Protein AF-A0A968IW19-F1 (afdb_monomer)

Mean predicted aligned error: 10.84 Å

Radius of gyration: 19.46 Å; Cα contacts (8 Å, |Δi|>4): 140; chains: 1; bounding box: 35×53×57 Å

Solvent-accessible surface area (backbone atoms only — not com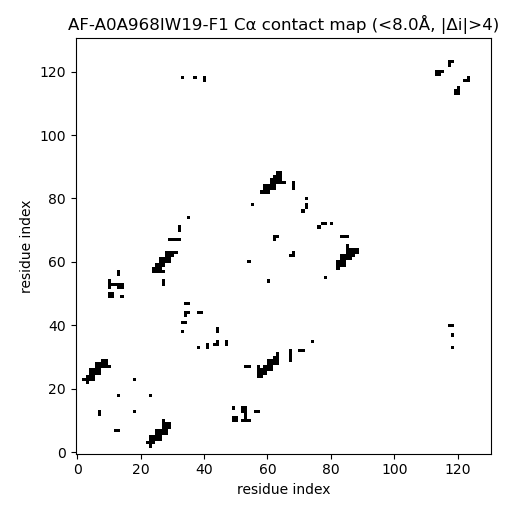parable to full-atom values): 8409 Å² total; per-residue (Å²): 136,86,65,68,70,44,79,33,78,47,40,74,64,63,63,50,80,83,46,89,84,42,99,39,49,34,35,33,45,41,80,67,54,60,45,80,74,41,43,91,81,37,95,59,36,84,45,50,66,41,40,50,50,21,64,75,66,34,68,31,36,37,16,42,34,70,68,34,43,54,47,47,44,68,78,39,69,86,58,62,66,90,40,53,47,73,53,68,71,81,77,88,71,77,81,79,79,72,87,68,92,69,86,73,75,97,57,95,78,86,86,85,89,72,59,84,48,75,93,56,33,69,71,68,73,65,60,78,75,87,126

Structure (mmCIF, N/CA/C/O backbone):
data_AF-A0A968IW19-F1
#
_entry.id   AF-A0A968IW19-F1
#
loop_
_atom_site.group_PDB
_atom_site.id
_atom_site.type_symbol
_atom_site.label_atom_id
_atom_site.label_alt_id
_atom_site.label_comp_id
_atom_site.label_asym_id
_atom_site.label_entity_id
_atom_site.label_seq_id
_atom_site.pdbx_PDB_ins_code
_atom_site.Cartn_x
_atom_site.Cartn_y
_atom_site.Cartn_z
_atom_site.occupancy
_atom_site.B_iso_or_equiv
_atom_site.auth_seq_id
_atom_site.auth_comp_id
_atom_site.auth_asym_id
_atom_site.auth_atom_id
_atom_site.pdbx_PDB_model_num
ATOM 1 N N . MET A 1 1 ? -3.409 -26.419 -19.277 1.00 47.38 1 MET A N 1
ATOM 2 C CA . MET A 1 1 ? -4.220 -25.395 -18.587 1.00 47.38 1 MET A CA 1
ATOM 3 C C . MET A 1 1 ? -3.718 -24.028 -19.024 1.00 47.38 1 MET A C 1
ATOM 5 O O . MET A 1 1 ? -2.572 -23.688 -18.737 1.00 47.38 1 MET A O 1
ATOM 9 N N . THR A 1 2 ? -4.514 -23.317 -19.818 1.00 53.62 2 THR A N 1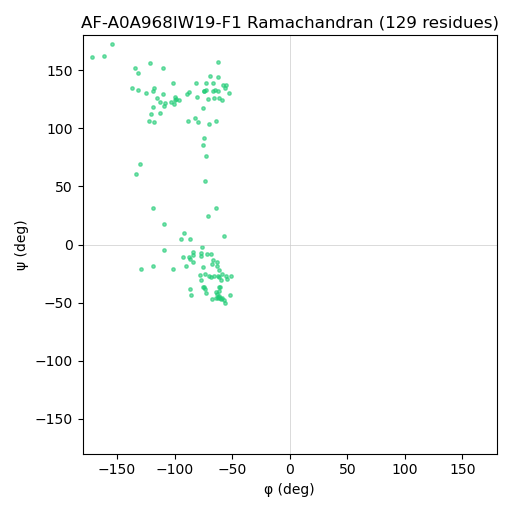
ATOM 10 C CA . THR A 1 2 ? -4.326 -21.891 -20.119 1.00 53.62 2 THR A CA 1
ATOM 11 C C . THR A 1 2 ? -4.900 -21.089 -18.952 1.00 53.62 2 THR A C 1
ATOM 13 O O . THR A 1 2 ? -5.899 -21.492 -18.368 1.00 53.62 2 THR A O 1
ATOM 16 N N . THR A 1 3 ? -4.218 -20.022 -18.548 1.00 63.19 3 THR A N 1
ATOM 17 C CA . THR A 1 3 ? -4.691 -19.108 -17.502 1.00 63.19 3 THR A CA 1
ATOM 18 C C . THR A 1 3 ? -5.199 -17.862 -18.205 1.00 63.19 3 THR A C 1
ATOM 20 O O . THR A 1 3 ? -4.433 -17.257 -18.949 1.00 63.19 3 THR A O 1
ATOM 23 N N . ASP A 1 4 ? -6.454 -17.485 -17.994 1.00 68.19 4 ASP A N 1
ATOM 24 C CA . ASP A 1 4 ? -7.035 -16.312 -18.661 1.00 68.19 4 ASP A CA 1
ATOM 25 C C . ASP A 1 4 ? -6.748 -15.019 -17.883 1.00 68.19 4 ASP A C 1
ATOM 27 O O . ASP A 1 4 ? -6.403 -13.995 -18.470 1.00 68.19 4 ASP A O 1
ATOM 31 N N . VAL A 1 5 ? -6.796 -15.091 -16.547 1.00 74.31 5 VAL A N 1
ATOM 32 C CA . VAL A 1 5 ? -6.513 -13.968 -15.643 1.00 74.31 5 VAL A CA 1
ATOM 33 C C . VAL A 1 5 ? -5.548 -14.402 -14.547 1.00 74.31 5 VAL A C 1
ATOM 35 O O . VAL A 1 5 ? -5.731 -15.444 -13.914 1.00 74.31 5 VAL A O 1
ATOM 38 N N . PHE A 1 6 ? -4.529 -13.585 -14.302 1.00 77.31 6 PHE A N 1
ATOM 39 C CA . PHE A 1 6 ? -3.600 -13.745 -13.192 1.00 77.31 6 PHE A CA 1
ATOM 40 C C . PHE A 1 6 ? -3.775 -12.604 -12.193 1.00 77.31 6 PHE A C 1
ATOM 42 O O . PHE A 1 6 ? -3.618 -11.438 -12.544 1.00 77.31 6 PHE A O 1
ATOM 49 N N . HIS A 1 7 ? -4.063 -12.942 -10.937 1.00 80.31 7 HIS A N 1
ATOM 50 C CA . HIS A 1 7 ? -4.271 -11.963 -9.874 1.00 80.31 7 HIS A CA 1
ATOM 51 C C . HIS A 1 7 ? -3.156 -12.049 -8.830 1.00 80.31 7 HIS A C 1
ATOM 53 O O . HIS A 1 7 ? -3.021 -13.045 -8.119 1.00 80.31 7 HIS A O 1
ATOM 59 N N . ALA A 1 8 ? -2.344 -10.998 -8.739 1.00 74.25 8 ALA A N 1
ATOM 60 C CA . ALA A 1 8 ? -1.275 -10.877 -7.761 1.00 74.25 8 ALA A CA 1
ATOM 61 C C . ALA A 1 8 ? -1.715 -10.025 -6.567 1.00 74.25 8 ALA A C 1
ATOM 63 O O . ALA A 1 8 ? -2.086 -8.863 -6.713 1.00 74.25 8 ALA A O 1
ATOM 64 N N . VAL A 1 9 ? -1.587 -10.590 -5.368 1.00 68.38 9 VAL A N 1
ATOM 65 C CA . VAL A 1 9 ? -1.815 -9.882 -4.091 1.00 68.38 9 VAL A CA 1
ATOM 66 C C . VAL A 1 9 ? -0.505 -9.293 -3.538 1.00 68.38 9 VAL A C 1
ATOM 68 O O . VAL A 1 9 ? -0.498 -8.483 -2.617 1.00 68.38 9 VAL A O 1
ATOM 71 N N . TYR A 1 10 ? 0.635 -9.679 -4.122 1.00 64.75 10 TYR A N 1
ATOM 72 C CA . TYR A 1 10 ? 1.950 -9.174 -3.748 1.00 64.75 10 TYR A CA 1
ATOM 73 C C . TYR A 1 10 ? 2.786 -8.867 -4.985 1.00 64.75 10 TYR A C 1
ATOM 75 O O . TYR A 1 10 ? 2.878 -9.670 -5.915 1.00 64.75 10 TYR A O 1
ATOM 83 N N . HIS A 1 11 ? 3.444 -7.713 -4.976 1.00 67.50 11 HIS A N 1
ATOM 84 C CA . HIS A 1 11 ? 4.129 -7.176 -6.147 1.00 67.50 11 HIS A CA 1
ATOM 85 C C . HIS A 1 11 ? 5.278 -8.063 -6.663 1.00 67.50 11 HIS A C 1
ATOM 87 O O . HIS A 1 11 ? 5.550 -8.099 -7.858 1.00 67.50 11 HIS A O 1
ATOM 93 N N . ARG A 1 12 ? 5.905 -8.858 -5.789 1.00 61.06 12 ARG A N 1
ATOM 94 C CA . ARG A 1 12 ? 6.985 -9.795 -6.147 1.00 61.06 12 ARG A CA 1
ATOM 95 C C . ARG A 1 12 ? 6.549 -10.911 -7.111 1.00 61.06 12 ARG A C 1
ATOM 97 O O . ARG A 1 12 ? 7.396 -11.544 -7.739 1.00 61.06 12 ARG A O 1
ATOM 104 N N . LEU A 1 13 ? 5.243 -11.169 -7.224 1.00 62.50 13 LEU A N 1
ATOM 105 C CA . LEU A 1 13 ? 4.695 -12.193 -8.118 1.00 62.50 13 LEU A CA 1
ATOM 106 C C . LEU A 1 13 ? 4.667 -11.741 -9.583 1.00 62.50 13 LEU A C 1
ATOM 108 O O . LEU A 1 13 ? 4.847 -12.575 -10.464 1.00 62.50 13 LEU A O 1
ATOM 112 N N . LEU A 1 14 ? 4.510 -10.437 -9.838 1.00 61.09 14 LEU A N 1
ATOM 113 C CA . LEU A 1 14 ? 4.490 -9.875 -11.196 1.00 61.09 14 LEU A CA 1
ATOM 114 C C . LEU A 1 14 ? 5.891 -9.591 -11.751 1.00 61.09 14 LEU A C 1
ATOM 116 O O . LEU A 1 14 ? 6.052 -9.417 -12.952 1.00 61.09 14 LEU A O 1
ATOM 120 N N . THR A 1 15 ? 6.920 -9.572 -10.901 1.00 61.31 15 THR A N 1
ATOM 121 C CA . THR A 1 15 ? 8.305 -9.316 -11.327 1.00 61.31 15 THR A CA 1
ATOM 122 C C . THR A 1 15 ? 9.066 -10.567 -11.762 1.00 61.31 15 THR A C 1
ATOM 124 O O . THR A 1 15 ? 10.170 -10.443 -12.284 1.00 61.31 15 THR A O 1
ATOM 127 N N . ARG A 1 16 ? 8.537 -11.777 -11.528 1.00 58.28 16 ARG A N 1
ATOM 128 C CA . ARG A 1 16 ? 9.113 -13.002 -12.105 1.00 58.28 16 ARG A CA 1
ATOM 129 C C . ARG A 1 16 ? 8.625 -13.137 -13.547 1.00 58.28 16 ARG A C 1
ATOM 131 O O . ARG A 1 16 ? 7.423 -13.135 -13.781 1.00 58.28 16 ARG A O 1
ATOM 138 N N . GLU A 1 17 ? 9.562 -13.305 -14.481 1.00 54.09 17 GLU A N 1
ATOM 139 C CA . GLU A 1 17 ? 9.385 -13.385 -15.949 1.00 54.09 17 GLU A CA 1
ATOM 140 C C . GLU A 1 17 ? 8.427 -14.484 -16.461 1.00 54.09 17 GLU A C 1
ATOM 142 O O . GLU A 1 17 ? 8.289 -14.695 -17.662 1.00 54.09 17 GLU A O 1
ATOM 147 N N . SER A 1 18 ? 7.718 -15.189 -15.587 1.00 52.69 18 SER A N 1
ATOM 148 C CA . SER A 1 18 ? 6.922 -16.360 -15.942 1.00 52.69 18 SER A CA 1
ATOM 149 C C . SER A 1 18 ? 5.642 -16.052 -16.735 1.00 52.69 18 SER A C 1
ATOM 151 O O . SER A 1 18 ? 4.986 -16.995 -17.179 1.00 52.69 18 SER A O 1
ATOM 153 N N . PHE A 1 19 ? 5.252 -14.779 -16.897 1.00 55.62 19 PHE A N 1
ATOM 154 C CA . PHE A 1 19 ? 3.891 -14.433 -17.340 1.00 55.62 19 PHE A CA 1
ATOM 155 C C . PHE A 1 19 ? 3.807 -13.464 -18.519 1.00 55.62 19 PHE A C 1
ATOM 157 O O . PHE A 1 19 ? 2.828 -13.535 -19.245 1.00 55.62 19 PHE A O 1
ATOM 164 N N . ALA A 1 20 ? 4.850 -12.674 -18.808 1.00 50.03 20 ALA A N 1
ATOM 165 C CA . ALA A 1 20 ? 4.914 -11.892 -20.053 1.00 50.03 20 ALA A CA 1
ATOM 166 C C . ALA A 1 20 ? 4.902 -12.790 -21.312 1.00 50.03 20 ALA A C 1
ATOM 168 O O . ALA A 1 20 ? 4.532 -12.350 -22.394 1.00 50.03 20 ALA A O 1
ATOM 169 N N . ALA A 1 21 ? 5.280 -14.067 -21.159 1.00 52.31 21 ALA A N 1
ATOM 170 C CA . ALA A 1 21 ? 5.269 -15.074 -22.219 1.00 52.31 21 ALA A CA 1
ATOM 171 C C . ALA A 1 21 ? 3.900 -15.759 -22.435 1.00 52.31 21 ALA A C 1
ATOM 173 O O . ALA A 1 21 ? 3.759 -16.545 -23.372 1.00 52.31 21 ALA A O 1
ATOM 174 N N . LYS A 1 22 ? 2.892 -15.508 -21.587 1.00 56.16 22 LYS A N 1
ATOM 175 C CA . LYS A 1 22 ? 1.523 -16.026 -21.751 1.00 56.16 22 LYS A CA 1
ATOM 176 C C . LYS A 1 22 ? 0.564 -14.848 -21.917 1.00 56.16 22 LYS A C 1
ATOM 178 O O . LYS A 1 22 ? 0.642 -13.896 -21.160 1.00 56.16 22 LYS A O 1
ATOM 183 N N . HIS A 1 23 ? -0.356 -14.931 -22.879 1.00 63.69 23 HIS A N 1
ATOM 184 C CA . HIS A 1 23 ? -1.394 -13.928 -23.190 1.00 63.69 23 HIS A CA 1
ATOM 185 C C . HIS A 1 23 ? -2.441 -13.700 -22.065 1.00 63.69 23 HIS A C 1
ATOM 187 O O . HIS A 1 23 ? -3.607 -13.443 -22.347 1.00 63.69 23 HIS A O 1
ATOM 193 N N . SER A 1 24 ? -2.071 -13.843 -20.794 1.00 72.75 24 SER A N 1
ATOM 194 C CA . SER A 1 24 ? -2.970 -13.730 -19.646 1.00 72.75 24 SER A CA 1
ATOM 195 C C . SER A 1 24 ? -3.064 -12.280 -19.182 1.00 72.75 24 SER A C 1
ATOM 197 O O . SER A 1 24 ? -2.033 -11.652 -18.944 1.00 72.75 24 SER A O 1
ATOM 199 N N . SER A 1 25 ? -4.280 -11.768 -18.981 1.00 81.62 25 SER A N 1
ATOM 200 C CA . SER A 1 25 ? -4.462 -10.453 -18.359 1.00 81.62 25 SER A CA 1
ATOM 201 C C . SER A 1 25 ? -4.009 -10.481 -16.899 1.00 81.62 25 SER A C 1
ATOM 203 O O . SER A 1 25 ? -4.273 -11.437 -16.165 1.00 81.62 25 SER A O 1
ATOM 205 N N . THR A 1 26 ? -3.335 -9.425 -16.464 1.00 86.88 26 THR A N 1
ATOM 206 C CA . THR A 1 26 ? -2.742 -9.305 -15.131 1.00 86.88 26 THR A CA 1
ATOM 207 C C . THR A 1 26 ? -3.472 -8.277 -14.272 1.00 86.88 26 THR A C 1
ATOM 209 O O . THR A 1 26 ? -3.688 -7.134 -14.666 1.00 86.88 26 THR A O 1
ATOM 212 N N . VAL A 1 27 ? -3.838 -8.680 -13.058 1.00 90.00 27 VAL A N 1
ATOM 213 C CA . VAL A 1 27 ? -4.485 -7.829 -12.056 1.00 90.00 27 VAL A CA 1
ATOM 214 C C . VAL A 1 27 ? -3.585 -7.749 -10.828 1.00 90.00 27 VAL A C 1
ATOM 216 O O . VAL A 1 27 ? -3.124 -8.778 -10.330 1.00 90.00 27 VAL A O 1
ATOM 219 N N . LEU A 1 28 ? -3.341 -6.547 -10.310 1.00 92.31 28 LEU A N 1
ATOM 220 C CA . LEU A 1 28 ? -2.565 -6.315 -9.089 1.00 92.31 28 LEU A CA 1
ATOM 221 C C . LEU A 1 28 ? -3.441 -5.703 -8.000 1.00 92.31 28 LEU A C 1
ATOM 223 O O . LEU A 1 28 ? -3.999 -4.631 -8.203 1.00 92.31 28 LEU A O 1
ATOM 227 N N . THR A 1 29 ? -3.490 -6.302 -6.811 1.00 93.81 29 THR A N 1
ATOM 228 C CA . THR A 1 29 ? -4.037 -5.616 -5.632 1.00 93.81 29 THR A CA 1
ATOM 229 C C . THR A 1 29 ? -2.944 -4.846 -4.897 1.00 93.81 29 THR A C 1
ATOM 231 O O . THR A 1 29 ? -1.898 -5.397 -4.553 1.00 93.81 29 THR A O 1
ATOM 234 N N . VAL A 1 30 ? -3.198 -3.568 -4.618 1.00 93.38 30 VAL A N 1
ATOM 235 C CA . VAL A 1 30 ? -2.341 -2.692 -3.816 1.00 93.38 30 VAL A CA 1
ATOM 236 C C . VAL A 1 30 ? -3.022 -2.427 -2.478 1.00 93.38 30 VAL A C 1
ATOM 238 O O . VAL A 1 30 ? -4.120 -1.870 -2.417 1.00 93.38 30 VAL A O 1
ATOM 241 N N . HIS A 1 31 ? -2.350 -2.823 -1.398 1.00 91.56 31 HIS A N 1
ATOM 242 C CA . HIS A 1 31 ? -2.853 -2.662 -0.034 1.00 91.56 31 HIS A CA 1
ATOM 243 C C . HIS A 1 31 ? -2.519 -1.290 0.561 1.00 91.56 31 HIS A C 1
ATOM 245 O O . HIS A 1 31 ? -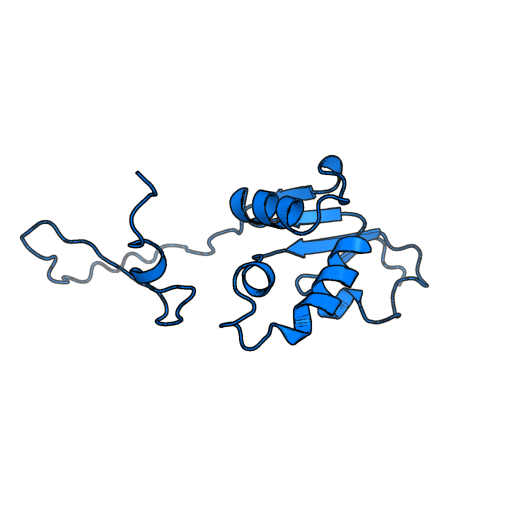3.377 -0.646 1.159 1.00 91.56 31 HIS A O 1
ATOM 251 N N . ASP A 1 32 ? -1.294 -0.814 0.361 1.00 91.75 32 ASP A N 1
ATOM 252 C CA . ASP A 1 32 ? -0.841 0.488 0.839 1.00 91.75 32 ASP A CA 1
ATOM 253 C C . ASP A 1 32 ? 0.307 1.020 -0.027 1.00 91.75 32 ASP A C 1
ATOM 255 O O . ASP A 1 32 ? 0.831 0.316 -0.894 1.00 91.75 32 ASP A O 1
ATOM 259 N N . MET A 1 33 ? 0.694 2.270 0.224 1.00 92.81 33 MET A N 1
ATOM 260 C CA . MET A 1 33 ? 1.859 2.945 -0.357 1.00 92.81 33 MET A CA 1
ATOM 261 C C . MET A 1 33 ? 2.864 3.349 0.728 1.00 92.81 33 MET A C 1
ATOM 263 O O . MET A 1 33 ? 3.522 4.388 0.640 1.00 92.81 33 MET A O 1
ATOM 267 N N . ILE A 1 34 ? 2.949 2.566 1.811 1.00 89.44 34 ILE A N 1
ATOM 268 C CA . ILE A 1 34 ? 3.690 2.985 3.006 1.00 89.44 34 ILE A CA 1
ATOM 269 C C . ILE A 1 34 ? 5.205 2.999 2.772 1.00 89.44 34 ILE A C 1
ATOM 271 O O . ILE A 1 34 ? 5.911 3.788 3.396 1.00 89.44 34 ILE A O 1
ATOM 275 N N . TYR A 1 35 ? 5.704 2.175 1.844 1.00 88.44 35 TYR A N 1
ATOM 276 C CA . TYR A 1 35 ? 7.135 2.098 1.528 1.00 88.44 35 TYR A CA 1
ATOM 277 C C . TYR A 1 35 ? 7.564 3.330 0.732 1.00 88.44 35 TYR A C 1
ATOM 279 O O . TYR A 1 35 ? 8.647 3.859 0.953 1.00 88.44 35 TYR A O 1
ATOM 287 N N . GLU A 1 36 ? 6.704 3.801 -0.169 1.00 90.88 36 GLU A N 1
ATOM 288 C CA . GLU A 1 36 ? 6.910 5.001 -0.973 1.00 90.88 36 GLU A CA 1
ATOM 289 C C . GLU A 1 36 ? 6.722 6.277 -0.154 1.00 90.88 36 GLU A C 1
ATOM 291 O O . GLU A 1 36 ? 7.448 7.249 -0.356 1.00 90.88 36 GLU A O 1
ATOM 296 N N . ARG A 1 37 ? 5.769 6.270 0.785 1.00 88.62 37 ARG A N 1
ATOM 297 C CA . ARG A 1 37 ? 5.476 7.424 1.636 1.00 88.62 37 ARG A CA 1
ATOM 298 C C . ARG A 1 37 ? 6.505 7.645 2.742 1.00 88.62 37 ARG A C 1
ATOM 300 O O . ARG A 1 37 ? 6.790 8.800 3.042 1.00 88.62 37 ARG A O 1
ATOM 307 N N . TYR A 1 38 ? 7.047 6.579 3.331 1.00 87.94 38 TYR A N 1
ATOM 308 C CA . TYR A 1 38 ? 8.025 6.667 4.425 1.00 87.94 38 TYR A CA 1
ATOM 309 C C . TYR A 1 38 ? 9.230 5.729 4.212 1.00 87.94 38 TYR A C 1
ATOM 311 O O . TYR A 1 38 ? 9.468 4.812 5.013 1.00 87.94 38 TYR A O 1
ATOM 319 N N . PRO A 1 39 ? 9.996 5.904 3.119 1.00 85.19 39 PRO A N 1
ATOM 320 C CA . PRO A 1 39 ? 11.097 5.010 2.761 1.00 85.19 39 PRO A CA 1
ATOM 321 C C . PRO A 1 39 ? 12.214 4.968 3.813 1.00 85.19 39 PRO A C 1
ATOM 323 O O . PRO A 1 39 ? 12.905 3.957 3.939 1.00 85.19 39 PRO A O 1
ATOM 326 N N . GLU A 1 40 ? 12.399 6.040 4.577 1.00 84.00 40 GLU A N 1
ATOM 327 C CA . GLU A 1 40 ? 13.458 6.206 5.574 1.00 84.00 40 GLU A CA 1
ATOM 328 C C . GLU A 1 40 ? 13.249 5.378 6.848 1.00 84.00 40 GLU A C 1
ATOM 330 O O . GLU A 1 40 ? 14.224 5.007 7.501 1.00 84.00 40 GLU A O 1
ATOM 335 N N . VAL A 1 41 ? 12.001 5.037 7.182 1.00 77.94 41 VAL A N 1
ATOM 336 C CA . VAL A 1 41 ? 11.664 4.250 8.385 1.00 77.94 41 VAL A CA 1
ATOM 337 C C . VAL A 1 41 ? 11.195 2.831 8.069 1.00 77.94 41 VAL A C 1
ATOM 339 O O . VAL A 1 41 ? 10.968 2.045 8.991 1.00 77.94 41 VAL A O 1
ATOM 342 N N . HIS A 1 42 ? 11.040 2.474 6.790 1.00 77.56 42 HIS A N 1
ATOM 343 C CA . HIS A 1 42 ? 10.532 1.161 6.407 1.00 77.56 42 HIS A CA 1
ATOM 344 C C . HIS A 1 42 ? 11.649 0.162 6.079 1.00 77.56 42 HIS A C 1
ATOM 346 O O . HIS A 1 42 ? 12.462 0.360 5.173 1.00 77.56 42 HIS A O 1
ATOM 352 N N . ILE A 1 43 ? 11.638 -0.983 6.768 1.00 80.19 43 ILE A N 1
ATOM 353 C CA . ILE A 1 43 ? 12.626 -2.064 6.590 1.00 80.19 43 ILE A CA 1
ATOM 354 C C . ILE A 1 43 ? 12.550 -2.760 5.220 1.00 80.19 43 ILE A C 1
ATOM 356 O O . ILE A 1 43 ? 13.467 -3.493 4.865 1.00 80.19 43 ILE A O 1
ATOM 360 N N . TYR A 1 44 ? 11.471 -2.529 4.464 1.00 80.88 44 TYR A N 1
ATOM 361 C CA . TYR A 1 44 ? 11.216 -3.119 3.141 1.00 80.88 44 TYR A CA 1
ATOM 362 C C . TYR A 1 44 ? 11.334 -2.111 1.984 1.00 80.88 44 TYR A C 1
ATOM 364 O O . TYR A 1 44 ? 10.867 -2.377 0.882 1.00 80.88 44 TYR A O 1
ATOM 372 N N . ARG A 1 45 ? 11.973 -0.947 2.182 1.00 83.62 45 ARG A N 1
ATOM 373 C CA . ARG A 1 45 ? 12.149 0.071 1.119 1.00 83.62 45 ARG A CA 1
ATOM 374 C C . ARG A 1 45 ? 12.834 -0.465 -0.150 1.00 83.62 45 ARG A C 1
ATOM 376 O O . ARG A 1 45 ? 12.599 0.029 -1.246 1.00 83.62 45 ARG A O 1
ATOM 383 N N . GLN A 1 46 ? 13.663 -1.498 -0.016 1.00 86.44 46 GLN A N 1
ATOM 384 C CA . GLN A 1 46 ? 14.316 -2.199 -1.123 1.00 86.44 46 GLN A CA 1
ATOM 385 C C . GLN A 1 46 ? 13.331 -2.893 -2.074 1.00 86.44 46 GLN A C 1
ATOM 387 O O . GLN A 1 46 ? 13.718 -3.259 -3.179 1.00 86.44 46 GLN A O 1
ATOM 392 N N . GLU A 1 47 ? 12.071 -3.061 -1.671 1.00 86.75 47 GLU A N 1
ATOM 393 C CA . GLU A 1 47 ? 11.013 -3.654 -2.488 1.00 86.75 47 GLU A CA 1
ATOM 394 C C . GLU A 1 47 ? 10.295 -2.627 -3.379 1.00 86.75 47 GLU A C 1
ATOM 396 O O . GLU A 1 47 ? 9.599 -3.009 -4.320 1.00 86.75 47 GLU A O 1
ATOM 401 N N . ILE A 1 48 ? 10.503 -1.320 -3.158 1.00 89.81 48 ILE A N 1
ATOM 402 C CA . ILE A 1 48 ? 9.900 -0.243 -3.966 1.00 89.81 48 ILE A CA 1
ATOM 403 C C . ILE A 1 48 ? 10.143 -0.433 -5.475 1.00 89.81 48 ILE A C 1
ATOM 405 O O . ILE A 1 48 ? 9.192 -0.274 -6.243 1.00 89.81 48 ILE A O 1
ATOM 409 N N . PRO A 1 49 ? 11.350 -0.806 -5.958 1.00 89.75 49 PRO A N 1
ATOM 410 C CA . PRO A 1 49 ? 11.562 -1.059 -7.382 1.00 89.75 49 PRO A CA 1
ATOM 411 C C . PRO A 1 49 ? 10.704 -2.210 -7.917 1.00 89.75 49 PRO A C 1
ATOM 413 O O . PRO A 1 49 ? 10.205 -2.141 -9.038 1.00 89.75 49 PRO A O 1
ATOM 416 N N . TRP A 1 50 ? 10.495 -3.255 -7.114 1.00 88.12 50 TRP A N 1
ATOM 417 C CA . TRP A 1 50 ? 9.698 -4.416 -7.509 1.00 88.12 50 TRP A CA 1
ATOM 418 C C . TRP A 1 50 ? 8.215 -4.064 -7.548 1.00 88.12 50 TRP A C 1
ATOM 420 O O . TRP A 1 50 ? 7.515 -4.415 -8.496 1.00 88.12 50 TRP A O 1
ATOM 430 N N . LYS A 1 51 ? 7.751 -3.303 -6.555 1.00 90.25 51 LYS A N 1
ATOM 431 C CA . LYS A 1 51 ? 6.396 -2.758 -6.525 1.00 90.25 51 LYS A CA 1
ATOM 432 C C . LYS A 1 51 ? 6.121 -1.829 -7.693 1.00 90.25 51 LYS A C 1
ATOM 434 O O . LYS A 1 51 ? 5.113 -2.000 -8.371 1.00 90.25 51 LYS A O 1
ATOM 439 N N . ARG A 1 52 ? 7.060 -0.939 -8.007 1.00 91.69 52 ARG A N 1
ATOM 440 C CA . ARG A 1 52 ? 6.990 -0.081 -9.190 1.00 91.69 52 ARG A CA 1
ATOM 441 C C . ARG A 1 52 ? 6.856 -0.900 -10.471 1.00 91.69 52 ARG A C 1
ATOM 443 O O . ARG A 1 52 ? 5.991 -0.596 -11.283 1.00 91.69 52 ARG A O 1
ATOM 450 N N . GLN A 1 53 ? 7.678 -1.932 -10.653 1.00 88.94 53 GLN A N 1
ATOM 451 C CA . GLN A 1 53 ? 7.605 -2.775 -11.846 1.00 88.94 53 GLN A CA 1
ATOM 452 C C . GLN A 1 53 ? 6.249 -3.485 -11.956 1.00 88.94 53 GLN A C 1
ATOM 454 O O . GLN A 1 53 ? 5.630 -3.456 -13.015 1.00 88.94 53 GLN A O 1
ATOM 459 N N . ALA A 1 54 ? 5.764 -4.073 -10.862 1.00 89.25 54 ALA A N 1
ATOM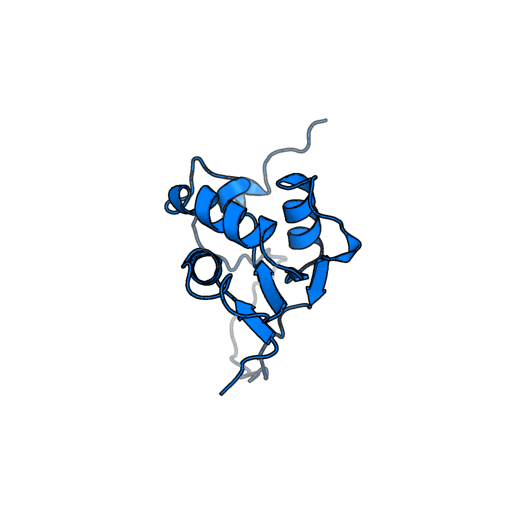 460 C CA . ALA A 1 54 ? 4.465 -4.739 -10.810 1.00 89.25 54 ALA A CA 1
ATOM 461 C C . ALA A 1 54 ? 3.313 -3.788 -11.165 1.00 89.25 54 ALA A C 1
ATOM 463 O O . ALA A 1 54 ? 2.462 -4.109 -11.987 1.00 89.25 54 ALA A O 1
ATOM 464 N N . VAL A 1 55 ? 3.324 -2.590 -10.585 1.00 91.88 55 VAL A N 1
ATOM 465 C CA . VAL A 1 55 ? 2.319 -1.554 -10.827 1.00 91.88 55 VAL A CA 1
ATOM 466 C C . VAL A 1 55 ? 2.323 -1.082 -12.283 1.00 91.88 55 VAL A 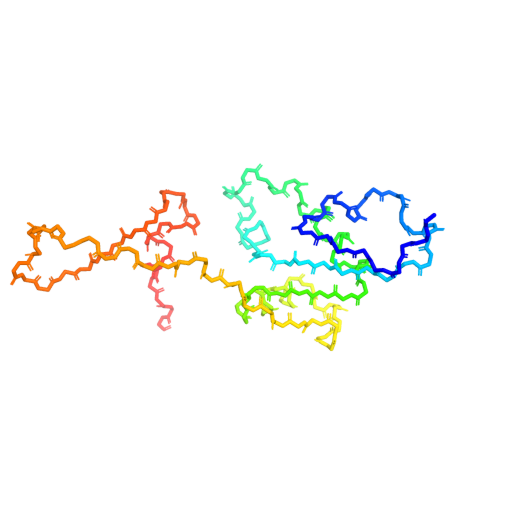C 1
ATOM 468 O O . VAL A 1 55 ? 1.264 -0.907 -12.873 1.00 91.88 55 VAL A O 1
ATOM 471 N N . LEU A 1 56 ? 3.501 -0.886 -12.880 1.00 89.75 56 LEU A N 1
ATOM 472 C CA . LEU A 1 56 ? 3.613 -0.399 -14.258 1.00 89.75 56 LEU A CA 1
ATOM 473 C C . LEU A 1 56 ? 3.293 -1.467 -15.315 1.00 89.75 56 LEU A C 1
ATOM 475 O O . LEU A 1 56 ? 3.027 -1.111 -16.461 1.00 89.75 56 LEU A O 1
ATOM 479 N N . THR A 1 57 ? 3.342 -2.749 -14.952 1.00 87.25 57 THR A N 1
ATOM 480 C CA . THR A 1 57 ? 3.108 -3.870 -15.878 1.00 87.25 57 THR A CA 1
ATOM 481 C C . THR A 1 57 ? 1.715 -4.479 -15.769 1.00 87.25 57 THR A C 1
ATOM 483 O O . THR A 1 57 ? 1.276 -5.094 -16.733 1.00 87.25 57 THR A O 1
ATOM 486 N N . ALA A 1 58 ? 1.012 -4.299 -14.647 1.00 89.00 58 ALA A N 1
ATOM 487 C CA . ALA A 1 58 ? -0.325 -4.851 -14.444 1.00 89.00 58 ALA A CA 1
ATOM 488 C C . ALA A 1 58 ? -1.361 -4.221 -15.385 1.00 89.00 58 ALA A C 1
ATOM 490 O O . ALA A 1 58 ? -1.449 -2.997 -15.453 1.00 89.00 58 ALA A O 1
ATOM 491 N N . ASP A 1 59 ? -2.195 -5.022 -16.053 1.00 89.88 59 ASP A N 1
ATOM 492 C CA . ASP A 1 59 ? -3.290 -4.535 -16.907 1.00 89.88 59 ASP A CA 1
ATOM 493 C C . ASP A 1 59 ? -4.343 -3.772 -16.093 1.00 89.88 59 ASP A C 1
ATOM 495 O O . ASP A 1 59 ? -4.770 -2.692 -16.506 1.00 89.88 59 ASP A O 1
ATOM 499 N N . TRP A 1 60 ? -4.672 -4.278 -14.902 1.00 92.62 60 TRP A N 1
ATOM 500 C CA . TRP A 1 60 ? -5.612 -3.669 -13.959 1.00 92.62 60 TRP A CA 1
ATOM 501 C C . TRP A 1 60 ? -5.044 -3.610 -12.545 1.00 92.62 60 TRP A C 1
ATOM 503 O O . TRP A 1 60 ? -4.309 -4.501 -12.111 1.00 92.62 60 TRP A O 1
ATOM 513 N N . ILE A 1 61 ? -5.423 -2.577 -11.797 1.00 95.12 61 ILE A N 1
ATOM 514 C CA . ILE A 1 61 ? -5.004 -2.387 -10.410 1.00 95.12 61 ILE A CA 1
ATOM 515 C C . ILE A 1 61 ? -6.232 -2.241 -9.516 1.00 95.12 61 ILE A C 1
ATOM 517 O O . ILE A 1 61 ? -7.120 -1.436 -9.779 1.00 95.12 61 ILE A O 1
ATOM 521 N N . LEU A 1 62 ? -6.249 -3.000 -8.427 1.00 95.69 62 LEU A N 1
ATOM 522 C CA . LEU A 1 62 ? -7.269 -2.945 -7.392 1.00 95.69 62 LEU A CA 1
ATOM 523 C C . LEU A 1 62 ? -6.679 -2.309 -6.134 1.00 95.69 62 LEU A C 1
ATOM 525 O O . LEU A 1 62 ? -5.715 -2.819 -5.564 1.00 95.69 62 LEU A O 1
ATOM 529 N N . CYS A 1 63 ? -7.260 -1.216 -5.665 1.00 96.12 63 CYS A N 1
ATOM 530 C CA . CYS A 1 63 ? -6.894 -0.573 -4.409 1.00 96.12 63 CYS A CA 1
ATOM 531 C C . CYS A 1 63 ? -7.900 -0.933 -3.315 1.00 96.12 63 CYS A C 1
ATOM 533 O O . CYS A 1 63 ? -9.106 -0.927 -3.539 1.00 96.12 63 CYS A O 1
ATOM 535 N N . VAL A 1 64 ? -7.413 -1.192 -2.102 1.00 94.81 64 VAL A N 1
ATOM 536 C CA . VAL A 1 64 ? -8.286 -1.561 -0.967 1.00 94.81 64 VAL A CA 1
ATOM 537 C C . VAL A 1 64 ? -9.037 -0.381 -0.339 1.00 94.81 64 VAL A C 1
ATOM 539 O O . VAL A 1 64 ? -9.861 -0.570 0.554 1.00 94.81 64 VAL A O 1
ATOM 542 N N . SER A 1 65 ? -8.726 0.846 -0.764 1.00 94.62 65 SER A N 1
ATOM 543 C CA . SER A 1 65 ? -9.387 2.074 -0.325 1.00 94.62 65 SER A CA 1
ATOM 544 C C . SER A 1 65 ? -9.137 3.220 -1.313 1.00 94.62 65 SER A C 1
ATOM 546 O O . SER A 1 65 ? -8.166 3.188 -2.074 1.00 94.62 65 SER A O 1
ATOM 548 N N . GLU A 1 66 ? -9.963 4.267 -1.243 1.00 95.62 66 GLU A N 1
ATOM 549 C CA . GLU A 1 66 ? -9.734 5.523 -1.976 1.00 95.62 66 GLU A CA 1
ATOM 550 C C . GLU A 1 66 ? -8.421 6.202 -1.572 1.00 95.62 66 GLU A C 1
ATOM 552 O O . GLU A 1 66 ? -7.708 6.723 -2.422 1.00 95.62 66 GLU A O 1
ATOM 557 N N . CYS A 1 67 ? -8.045 6.125 -0.291 1.00 95.06 67 CYS A N 1
ATOM 558 C CA . CYS A 1 67 ? -6.761 6.637 0.190 1.00 95.06 67 CYS A CA 1
ATOM 559 C C . CYS A 1 67 ? -5.593 5.929 -0.518 1.00 95.06 67 CYS A C 1
ATOM 561 O O . CYS A 1 67 ? -4.712 6.575 -1.082 1.00 95.06 67 CYS A O 1
ATOM 563 N N . THR A 1 68 ? -5.639 4.595 -0.601 1.00 95.38 68 THR A N 1
ATOM 564 C CA . THR A 1 68 ? -4.628 3.813 -1.326 1.00 95.38 68 THR A CA 1
ATOM 565 C C . THR A 1 68 ? -4.593 4.172 -2.816 1.00 95.38 68 THR A C 1
ATOM 567 O O . THR A 1 68 ? -3.506 4.272 -3.383 1.00 95.38 68 THR A O 1
ATOM 570 N N . LYS A 1 69 ? -5.751 4.396 -3.457 1.00 96.81 69 LYS A N 1
ATOM 571 C CA . LYS A 1 69 ? -5.834 4.817 -4.868 1.00 96.81 69 LYS A CA 1
ATOM 572 C C . LYS A 1 69 ? -5.215 6.196 -5.092 1.00 96.81 69 LYS A C 1
ATOM 574 O O . LYS A 1 69 ? -4.429 6.368 -6.023 1.00 96.81 69 LYS A O 1
ATOM 579 N N . GLN A 1 70 ? -5.533 7.163 -4.237 1.00 96.94 70 GLN A N 1
ATOM 580 C CA . GLN A 1 70 ? -4.960 8.509 -4.294 1.00 96.94 70 GLN A CA 1
ATOM 581 C C . GLN A 1 70 ? -3.441 8.470 -4.128 1.00 96.94 70 GLN A C 1
ATOM 583 O O . GLN A 1 70 ? -2.713 9.071 -4.922 1.00 96.94 70 GLN A O 1
ATOM 588 N N . ASP A 1 71 ? -2.953 7.706 -3.152 1.00 96.50 71 ASP A N 1
ATOM 589 C CA . ASP A 1 71 ? -1.522 7.538 -2.925 1.00 96.50 71 ASP A CA 1
ATOM 590 C C . ASP A 1 71 ? -0.840 6.892 -4.135 1.00 96.50 71 ASP A C 1
ATOM 592 O O . ASP A 1 71 ? 0.194 7.376 -4.595 1.00 96.50 71 ASP A O 1
ATOM 596 N N . LEU A 1 72 ? -1.431 5.831 -4.694 1.00 97.00 72 LEU A N 1
ATOM 597 C CA . LEU A 1 72 ? -0.901 5.140 -5.869 1.00 97.00 72 LEU A CA 1
ATOM 598 C C . LEU A 1 72 ? -0.716 6.105 -7.046 1.00 97.00 72 LEU A C 1
ATOM 600 O O . LEU A 1 72 ? 0.368 6.157 -7.626 1.00 97.00 72 LEU A O 1
ATOM 604 N N . LEU A 1 73 ? -1.751 6.880 -7.379 1.00 96.75 73 LEU A N 1
ATOM 605 C CA . LEU A 1 73 ? -1.709 7.841 -8.485 1.00 96.75 73 LEU A CA 1
ATOM 606 C C . LEU A 1 73 ? -0.763 9.017 -8.194 1.00 96.75 73 LEU A C 1
ATOM 608 O O . LEU A 1 73 ? -0.162 9.560 -9.119 1.00 96.75 73 LEU A O 1
ATOM 612 N N . THR A 1 74 ? -0.566 9.366 -6.920 1.00 97.06 74 THR A N 1
ATOM 613 C CA . THR A 1 74 ? 0.417 10.378 -6.498 1.00 97.06 74 THR A CA 1
ATOM 614 C C . THR A 1 74 ? 1.849 9.900 -6.741 1.00 97.06 74 THR A C 1
ATOM 616 O O . THR A 1 74 ? 2.659 10.634 -7.306 1.00 97.06 74 THR A O 1
ATOM 619 N N . PHE A 1 75 ? 2.181 8.665 -6.351 1.00 96.19 75 PHE A N 1
ATOM 620 C CA . PHE A 1 75 ? 3.532 8.118 -6.530 1.00 96.19 75 PHE A CA 1
ATOM 621 C C . PHE A 1 75 ? 3.809 7.653 -7.966 1.00 96.19 75 PHE A C 1
ATOM 623 O O . PHE A 1 75 ? 4.962 7.654 -8.406 1.00 96.19 75 PHE A O 1
ATOM 630 N N . TYR A 1 76 ? 2.768 7.284 -8.715 1.00 95.50 76 TYR A N 1
ATOM 631 C CA . TYR A 1 76 ? 2.871 6.794 -10.087 1.00 95.50 76 TYR A CA 1
ATOM 632 C C . TYR A 1 76 ? 1.901 7.529 -11.034 1.00 95.50 76 TYR A C 1
ATOM 634 O O . TYR A 1 76 ? 0.982 6.921 -11.585 1.00 95.50 76 TYR A O 1
ATOM 642 N N . PRO A 1 77 ? 2.144 8.820 -11.325 1.00 94.50 77 PRO A N 1
ATOM 643 C CA . PRO A 1 77 ? 1.216 9.674 -12.081 1.00 94.50 77 PRO A CA 1
ATOM 644 C C . PRO A 1 77 ? 1.049 9.294 -13.560 1.00 94.50 77 PRO A C 1
ATOM 646 O O . PRO A 1 77 ? 0.220 9.863 -14.258 1.00 94.50 77 PRO A O 1
ATOM 649 N N . ARG A 1 78 ? 1.857 8.353 -14.068 1.00 92.69 78 ARG A N 1
ATOM 650 C CA . ARG A 1 78 ? 1.753 7.845 -15.447 1.00 92.69 78 ARG A CA 1
ATOM 651 C C . ARG A 1 78 ? 0.713 6.735 -15.605 1.00 92.69 78 ARG A C 1
ATOM 653 O O . ARG A 1 78 ? 0.458 6.315 -16.728 1.00 92.69 78 ARG A O 1
ATOM 660 N N . ILE A 1 79 ? 0.169 6.220 -14.505 1.00 94.25 79 ILE A N 1
ATOM 661 C CA . ILE A 1 79 ? -0.890 5.213 -14.546 1.00 94.25 79 ILE A CA 1
ATOM 662 C C . ILE A 1 79 ? -2.185 5.899 -14.950 1.00 94.25 79 ILE A C 1
ATOM 664 O O . ILE A 1 79 ? -2.552 6.920 -14.370 1.00 94.25 79 ILE A O 1
ATOM 668 N N . SER A 1 80 ? -2.891 5.311 -15.913 1.00 95.25 80 SER A N 1
ATOM 669 C CA . SER A 1 80 ? -4.217 5.800 -16.259 1.00 95.25 80 SER A CA 1
ATOM 670 C C . SER A 1 80 ? -5.220 5.473 -15.142 1.00 95.25 80 SER A C 1
ATOM 672 O O . SER A 1 80 ? -5.351 4.295 -14.790 1.00 95.25 80 SER A O 1
ATOM 674 N N . PRO A 1 81 ? -5.951 6.461 -14.588 1.00 95.12 81 PRO A N 1
ATOM 675 C CA . PRO A 1 81 ? -6.925 6.230 -13.520 1.00 95.12 81 PRO A CA 1
ATOM 676 C C . PRO A 1 81 ? -8.039 5.245 -13.889 1.00 95.12 81 PRO A C 1
ATOM 678 O O . PRO A 1 81 ? -8.602 4.611 -13.001 1.00 95.12 81 PRO A O 1
ATOM 681 N N . GLU A 1 82 ? -8.341 5.098 -15.181 1.00 96.50 82 GLU A N 1
ATOM 682 C CA . GLU A 1 82 ? -9.360 4.172 -15.695 1.00 96.50 82 GLU A CA 1
ATOM 683 C C . GLU A 1 82 ? -8.994 2.692 -15.521 1.00 96.50 82 GLU A C 1
ATOM 685 O O . GLU A 1 82 ? -9.869 1.838 -15.567 1.00 96.50 82 GLU A O 1
ATOM 690 N N . ARG A 1 83 ? -7.714 2.386 -15.272 1.00 95.00 83 ARG A N 1
ATOM 691 C CA . ARG A 1 83 ? -7.224 1.028 -14.986 1.00 95.00 83 ARG A CA 1
ATOM 692 C C . ARG A 1 83 ? -7.139 0.734 -13.485 1.00 95.00 83 ARG A C 1
ATOM 694 O O . ARG A 1 83 ? -6.613 -0.310 -13.100 1.00 95.00 83 ARG A O 1
ATOM 701 N N . VAL A 1 84 ? -7.598 1.662 -12.638 1.00 97.25 84 VAL A N 1
ATOM 702 C CA . VAL A 1 84 ? -7.507 1.573 -11.175 1.00 97.25 84 VAL A CA 1
ATOM 703 C C . VAL A 1 84 ? -8.895 1.610 -10.543 1.00 97.25 84 VAL A C 1
ATOM 705 O O . VAL A 1 84 ? -9.551 2.656 -10.499 1.00 97.25 84 VAL A O 1
ATOM 708 N N . GLU A 1 85 ? -9.307 0.494 -9.957 1.00 97.44 85 GLU A N 1
ATOM 709 C CA . GLU A 1 85 ? -10.579 0.368 -9.245 1.00 97.44 85 GLU A CA 1
ATOM 710 C C . GLU A 1 85 ? -10.372 0.222 -7.738 1.00 97.44 85 GLU A C 1
ATOM 712 O O . GLU A 1 85 ? -9.344 -0.275 -7.278 1.00 97.44 85 GLU A O 1
ATOM 717 N N . VAL A 1 86 ? -11.356 0.666 -6.954 1.00 96.62 86 VAL A N 1
ATOM 718 C CA . VAL A 1 86 ? -11.365 0.466 -5.502 1.00 96.62 86 VAL A CA 1
ATOM 719 C C . VAL A 1 86 ? -12.285 -0.697 -5.168 1.00 96.62 86 VAL A C 1
ATOM 721 O O . VAL A 1 86 ? -13.481 -0.651 -5.441 1.00 96.62 86 VAL A O 1
ATOM 724 N N . ILE A 1 87 ? -11.720 -1.722 -4.533 1.00 93.31 87 ILE A N 1
ATOM 725 C CA . ILE A 1 87 ? -12.466 -2.841 -3.961 1.00 93.31 87 ILE A CA 1
ATOM 726 C C . ILE A 1 87 ? -12.116 -2.901 -2.481 1.00 93.31 87 ILE A C 1
ATOM 728 O O . ILE A 1 87 ? -11.013 -3.297 -2.103 1.00 93.31 87 ILE A O 1
ATOM 732 N N . TYR A 1 88 ? -13.061 -2.484 -1.641 1.00 88.38 88 TYR A N 1
ATOM 733 C CA . TYR A 1 88 ? -12.873 -2.471 -0.196 1.00 88.38 88 TYR A CA 1
ATOM 734 C C . TYR A 1 88 ? -12.653 -3.886 0.343 1.00 88.38 88 TYR A C 1
ATOM 736 O O . TYR A 1 88 ? -13.407 -4.811 0.035 1.00 88.38 88 TYR A O 1
ATOM 744 N N . SER A 1 89 ? -11.630 -4.048 1.184 1.00 80.94 89 SER A N 1
ATOM 745 C CA . SER A 1 89 ? -11.379 -5.313 1.875 1.00 80.94 89 SER A CA 1
ATOM 746 C C . SER A 1 89 ? -12.563 -5.672 2.769 1.00 80.94 89 SER A C 1
ATOM 748 O O . SER A 1 89 ? -12.948 -4.894 3.642 1.00 80.94 89 SER A O 1
ATOM 750 N N . ALA A 1 90 ? -13.111 -6.873 2.588 1.00 77.38 90 ALA A N 1
ATOM 751 C CA . ALA A 1 90 ? -14.153 -7.383 3.466 1.00 77.38 90 ALA A CA 1
ATOM 752 C C . ALA A 1 90 ? -13.607 -7.579 4.891 1.00 77.38 90 ALA A C 1
ATOM 754 O O . ALA A 1 90 ? -12.548 -8.177 5.090 1.00 77.38 90 ALA A O 1
ATOM 755 N N . ALA A 1 91 ? -14.352 -7.114 5.893 1.00 69.69 91 ALA A N 1
ATOM 756 C CA . ALA A 1 91 ? -14.106 -7.484 7.279 1.00 69.69 91 ALA A CA 1
ATOM 757 C C . ALA A 1 91 ? -14.766 -8.847 7.528 1.00 69.69 91 ALA A C 1
ATOM 759 O O . ALA A 1 91 ? -15.988 -8.946 7.578 1.00 69.69 91 ALA A O 1
ATOM 760 N N . GLY A 1 92 ? -13.969 -9.906 7.681 1.00 66.06 92 GLY A N 1
ATOM 761 C CA . GLY A 1 92 ? -14.453 -11.269 7.956 1.00 66.06 92 GLY A CA 1
ATOM 762 C C . GLY A 1 92 ? -15.028 -11.471 9.363 1.00 66.06 92 GLY A C 1
ATOM 763 O O . GLY A 1 92 ? -14.989 -12.579 9.888 1.00 66.06 92 GLY A O 1
ATOM 764 N N . LEU A 1 93 ? -15.502 -10.409 10.012 1.00 64.38 93 LEU A N 1
ATOM 765 C CA . LEU A 1 93 ? -15.978 -10.466 11.384 1.00 64.38 93 LEU A CA 1
ATOM 766 C C . LEU A 1 93 ? -17.461 -10.833 11.386 1.00 64.38 93 LEU A C 1
ATOM 768 O O . LEU A 1 93 ? -18.319 -10.005 11.094 1.00 64.38 93 LEU A O 1
ATOM 772 N N . GLN A 1 94 ? -17.756 -12.071 11.774 1.00 65.75 94 GLN A N 1
ATOM 773 C CA . GLN A 1 94 ? -18.972 -12.338 12.531 1.00 65.75 94 GLN A CA 1
ATOM 774 C C . GLN A 1 94 ? -18.661 -11.935 13.974 1.00 65.75 94 GLN A C 1
ATOM 776 O O . GLN A 1 94 ? -17.872 -12.627 14.621 1.00 65.75 94 GLN A O 1
ATOM 781 N N . PRO A 1 95 ? -19.172 -10.800 14.478 1.00 65.06 95 PRO A N 1
ATOM 782 C CA . PRO A 1 95 ? -18.900 -10.413 15.849 1.00 65.06 95 PRO A CA 1
ATOM 783 C C . PRO A 1 95 ? -19.525 -11.454 16.780 1.00 65.06 95 PRO A C 1
ATOM 785 O O . PRO A 1 95 ? -20.741 -11.497 16.959 1.00 65.06 95 PRO A O 1
ATOM 788 N N . GLN A 1 96 ? -18.691 -12.300 17.382 1.00 61.91 96 GLN A N 1
ATOM 789 C CA . GLN A 1 96 ? -19.064 -12.985 18.609 1.00 61.91 96 GLN A CA 1
ATOM 790 C C . GLN A 1 96 ? -18.997 -11.938 19.714 1.00 61.91 96 GLN A C 1
ATOM 792 O O . GLN A 1 96 ? -17.938 -11.647 20.265 1.00 61.91 96 GLN A O 1
ATOM 797 N N . VAL A 1 97 ? -20.134 -11.291 19.959 1.00 63.66 97 VAL A N 1
ATOM 798 C CA . VAL A 1 97 ? -20.294 -10.397 21.101 1.00 63.66 97 VAL A CA 1
ATOM 799 C C . VAL A 1 97 ? -20.435 -11.284 22.330 1.00 63.66 97 VAL A C 1
ATOM 801 O O . VAL A 1 97 ? -21.539 -11.642 22.730 1.00 63.66 97 VAL A O 1
ATOM 804 N N . GLU A 1 98 ? -19.311 -11.683 22.913 1.00 65.12 98 GLU A N 1
ATOM 805 C CA . GLU A 1 98 ? -19.321 -12.152 24.291 1.00 65.12 98 GLU A CA 1
ATOM 806 C C . GLU A 1 98 ? -19.449 -10.924 25.191 1.00 65.12 98 GLU A C 1
ATOM 808 O O . GLU A 1 98 ? -18.607 -10.024 25.175 1.00 65.12 98 GLU A O 1
ATOM 813 N N . SER A 1 99 ? -20.542 -10.853 25.951 1.00 61.50 99 SER A N 1
ATOM 814 C CA . SER A 1 99 ? -20.750 -9.809 26.948 1.00 61.50 99 SER A CA 1
ATOM 815 C C . SER A 1 99 ? -19.840 -10.069 28.149 1.00 61.50 99 SER A C 1
ATOM 817 O O . SER A 1 99 ? -20.291 -10.550 29.189 1.00 61.50 99 SER A O 1
ATOM 819 N N . ASN A 1 100 ? -18.550 -9.783 28.015 1.00 63.78 100 ASN A N 1
ATOM 820 C CA . ASN A 1 100 ? -17.698 -9.670 29.187 1.00 63.78 100 ASN A CA 1
ATOM 821 C C . ASN A 1 100 ? -18.003 -8.351 29.894 1.00 63.78 100 ASN A C 1
ATOM 823 O O . ASN A 1 100 ? -18.093 -7.291 29.275 1.00 63.78 100 ASN A O 1
ATOM 827 N N . SER A 1 101 ? -18.179 -8.432 31.211 1.00 63.81 101 SER A N 1
ATOM 828 C CA . SER A 1 101 ? -18.406 -7.303 32.112 1.00 63.81 101 SER A CA 1
ATOM 829 C C . SER A 1 101 ? -17.116 -6.501 32.325 1.00 63.81 101 SER A C 1
ATOM 831 O O . SER A 1 101 ? -16.651 -6.349 33.457 1.00 63.81 101 SER A O 1
ATOM 833 N N . GLU A 1 102 ? -16.477 -6.052 31.246 1.00 68.00 102 GLU A N 1
ATOM 834 C CA . GLU A 1 102 ? -15.292 -5.209 31.349 1.00 68.00 102 GLU A CA 1
ATOM 835 C C . GLU A 1 102 ? -15.665 -3.796 31.799 1.00 68.00 102 GLU A C 1
ATOM 837 O O . GLU A 1 102 ? -16.666 -3.206 31.386 1.00 68.00 102 GLU A O 1
ATOM 842 N N . VAL A 1 103 ? -14.832 -3.260 32.688 1.00 72.50 103 VAL A N 1
ATOM 843 C CA . VAL A 1 103 ? -14.996 -1.931 33.266 1.00 72.50 103 VAL A CA 1
ATOM 844 C C . VAL A 1 103 ? -14.715 -0.889 32.187 1.00 72.50 103 VAL A C 1
ATOM 846 O O . VAL A 1 103 ? -13.565 -0.612 31.849 1.00 72.50 103 VAL A O 1
ATOM 849 N N . VAL A 1 104 ? -15.778 -0.288 31.661 1.00 77.75 104 VAL A N 1
ATOM 850 C CA . VAL A 1 104 ? -15.687 0.890 30.795 1.00 77.75 104 VAL A CA 1
ATOM 851 C C . VAL A 1 104 ? -15.308 2.105 31.657 1.00 77.75 104 VAL A C 1
ATOM 853 O O . VAL A 1 104 ? -15.913 2.304 32.715 1.00 77.75 104 VAL A O 1
ATOM 856 N N . PRO A 1 105 ? -14.330 2.935 31.248 1.00 82.94 105 PRO A N 1
ATOM 857 C CA . PRO A 1 105 ? -13.971 4.139 31.990 1.00 82.94 105 PRO A CA 1
ATOM 858 C C . PRO A 1 105 ? -15.186 5.065 32.200 1.00 82.94 105 PRO A C 1
ATOM 860 O O . PRO A 1 105 ? -15.910 5.337 31.242 1.00 82.94 105 PRO A O 1
ATOM 863 N N . PRO A 1 106 ? -15.402 5.604 33.416 1.00 82.69 106 PRO A N 1
ATOM 864 C CA . PRO A 1 106 ? -16.578 6.426 33.729 1.00 82.69 106 PRO A CA 1
ATOM 865 C C . PRO A 1 106 ? -16.505 7.864 33.181 1.00 82.69 106 PRO A C 1
ATOM 867 O O . PRO A 1 106 ? -17.443 8.638 33.346 1.00 82.69 106 PRO A O 1
ATOM 870 N N . HIS A 1 107 ? -15.399 8.231 32.531 1.00 85.38 107 HIS A N 1
ATOM 871 C CA . HIS A 1 107 ? -15.166 9.543 31.926 1.00 85.38 107 HIS A CA 1
ATOM 872 C C . HIS A 1 107 ? -14.885 9.367 30.427 1.00 85.38 107 HIS A C 1
ATOM 874 O O . HIS A 1 107 ? -14.409 8.297 30.041 1.00 85.38 107 HIS A O 1
ATOM 880 N N . PRO A 1 108 ? -15.106 10.391 29.580 1.00 88.38 108 PRO A N 1
ATOM 881 C CA . PRO A 1 108 ? -14.746 10.332 28.165 1.00 88.38 108 PRO A CA 1
ATOM 882 C C . PRO A 1 108 ? -13.280 9.926 27.973 1.00 88.38 108 PRO A C 1
ATOM 884 O O . PRO A 1 108 ? -12.384 10.494 28.599 1.00 88.38 108 PRO A O 1
ATOM 887 N N . TYR A 1 109 ? -13.037 8.950 27.103 1.00 84.19 109 TYR A N 1
ATOM 888 C CA . TYR A 1 109 ? -11.704 8.436 26.809 1.00 84.19 109 TYR A CA 1
ATOM 889 C C . TYR A 1 109 ? -11.504 8.285 25.301 1.00 84.19 109 TYR A C 1
ATOM 891 O O . TYR A 1 109 ? -12.449 8.053 24.550 1.00 84.19 109 TYR A O 1
ATOM 899 N N . PHE A 1 110 ? -10.249 8.388 24.866 1.00 85.12 110 PHE A N 1
ATOM 900 C CA . PHE A 1 110 ? -9.828 7.998 23.525 1.00 85.12 110 PHE A CA 1
ATOM 901 C C . PHE A 1 110 ? -9.180 6.617 23.605 1.00 85.12 110 PHE A C 1
ATOM 903 O O . PHE A 1 110 ? -8.230 6.421 24.362 1.00 85.12 110 PHE A O 1
ATOM 910 N N . LEU A 1 111 ? -9.684 5.661 22.825 1.00 82.62 111 LEU A N 1
ATOM 911 C CA . LEU A 1 111 ? -9.082 4.339 22.690 1.00 82.62 111 LEU A CA 1
ATOM 912 C C . LEU A 1 111 ? -8.257 4.283 21.404 1.00 82.62 111 LEU A C 1
ATOM 914 O O . LEU A 1 111 ? -8.768 4.549 20.318 1.00 82.62 111 LEU A O 1
ATOM 918 N N . TYR A 1 112 ? -6.993 3.888 21.524 1.00 82.00 112 TYR A N 1
ATOM 919 C CA . TYR A 1 112 ? -6.134 3.586 20.385 1.00 82.00 112 TYR A CA 1
ATOM 920 C C . TYR A 1 112 ? -5.702 2.125 20.447 1.00 82.00 112 TYR A C 1
ATOM 922 O O . TYR A 1 112 ? -5.021 1.703 21.382 1.00 82.00 112 TYR A O 1
ATOM 930 N N . VAL A 1 113 ? -6.081 1.366 19.421 1.00 80.69 113 VAL A N 1
ATOM 931 C CA . VAL A 1 113 ? -5.654 -0.019 19.221 1.00 80.69 113 VAL A CA 1
ATOM 932 C C . VAL A 1 113 ? -4.875 -0.073 17.916 1.00 80.69 113 VAL A C 1
ATOM 934 O O . VAL A 1 113 ? -5.440 0.022 16.831 1.00 80.69 113 VAL A O 1
ATOM 937 N N . GLY A 1 114 ? -3.555 -0.196 18.014 1.00 76.12 114 GLY A N 1
ATOM 938 C CA . GLY A 1 114 ? -2.688 -0.225 16.844 1.00 76.12 114 GLY A CA 1
ATOM 939 C C . GLY A 1 114 ? -1.244 -0.571 17.187 1.00 76.12 114 GLY A C 1
ATOM 940 O O . GLY A 1 114 ? -0.810 -0.480 18.336 1.00 76.12 114 GLY A O 1
ATOM 941 N N . GLY A 1 115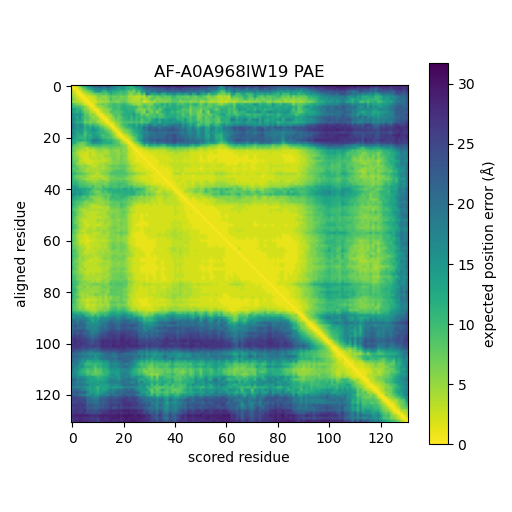 ? -0.483 -0.988 16.173 1.00 75.00 115 GLY A N 1
ATOM 942 C CA . GLY A 1 115 ? 0.937 -1.307 16.324 1.00 75.00 115 GLY A CA 1
ATOM 943 C C . GLY A 1 115 ? 1.775 -0.096 16.757 1.00 75.00 115 GLY A C 1
ATOM 944 O O . GLY A 1 115 ? 1.409 1.052 16.514 1.00 75.00 115 GLY A O 1
ATOM 945 N N . ARG A 1 116 ? 2.936 -0.353 17.372 1.00 75.06 116 ARG A N 1
ATOM 946 C CA . ARG A 1 116 ? 3.874 0.687 17.849 1.00 75.06 116 ARG A CA 1
ATOM 947 C C . ARG A 1 116 ? 4.872 1.172 16.788 1.00 75.06 116 ARG A C 1
ATOM 949 O O . ARG A 1 116 ? 5.773 1.939 17.106 1.00 75.06 116 ARG A O 1
ATOM 956 N N . ALA A 1 117 ? 4.748 0.706 15.545 1.00 67.44 117 ALA A N 1
ATOM 957 C CA . ALA A 1 117 ? 5.619 1.149 14.460 1.00 67.44 117 ALA A CA 1
ATOM 958 C C . ALA A 1 117 ? 5.437 2.661 14.210 1.00 67.44 117 ALA A C 1
ATOM 960 O O . ALA A 1 117 ? 4.301 3.127 14.281 1.00 67.44 117 ALA A O 1
ATOM 961 N N . PRO A 1 118 ? 6.493 3.422 13.863 1.00 65.56 118 PRO A N 1
ATOM 962 C CA . PRO A 1 118 ? 6.398 4.869 13.621 1.00 65.56 118 PRO A CA 1
ATOM 963 C C . PRO A 1 118 ? 5.346 5.272 12.577 1.00 65.56 118 PRO A C 1
ATOM 965 O O . PRO A 1 118 ? 4.753 6.338 12.665 1.00 65.56 118 PRO A O 1
ATOM 968 N N . THR A 1 119 ? 5.080 4.394 11.609 1.00 58.53 119 THR A N 1
ATOM 969 C CA . THR A 1 119 ? 4.053 4.564 10.569 1.00 58.53 119 THR A CA 1
ATOM 970 C C . THR A 1 119 ? 2.625 4.310 11.056 1.00 58.53 119 THR A C 1
ATOM 972 O O . THR A 1 119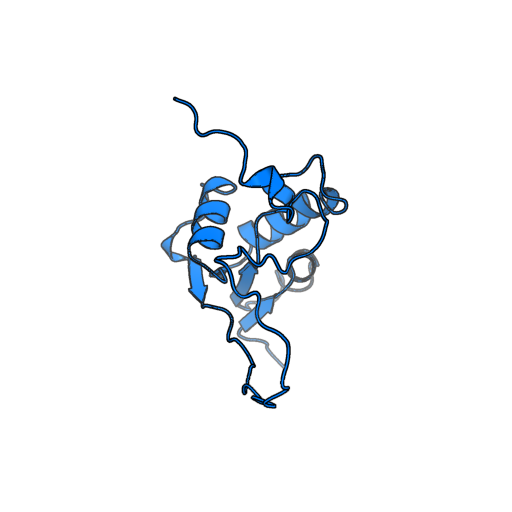 ? 1.672 4.555 10.324 1.00 58.53 119 THR A O 1
ATOM 975 N N . ARG A 1 120 ? 2.467 3.773 12.269 1.00 58.19 120 ARG A N 1
ATOM 976 C CA . ARG A 1 120 ? 1.182 3.405 12.874 1.00 58.19 120 ARG A CA 1
ATOM 977 C C . ARG A 1 120 ? 0.899 4.176 14.160 1.00 58.19 120 ARG A C 1
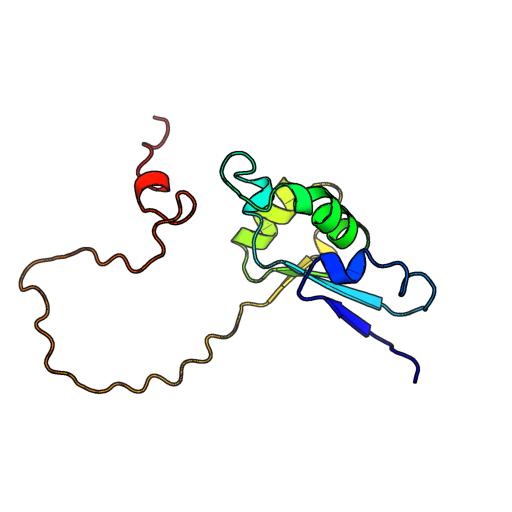ATOM 979 O O . ARG A 1 120 ? -0.256 4.246 14.546 1.00 58.19 120 ARG A O 1
ATOM 986 N N . THR A 1 121 ? 1.902 4.772 14.807 1.00 55.59 121 THR A N 1
ATOM 987 C CA . THR A 1 121 ? 1.725 5.499 16.068 1.00 55.59 121 THR A CA 1
ATOM 988 C C . THR A 1 121 ? 0.940 6.800 15.897 1.00 55.59 121 THR A C 1
ATOM 990 O O . THR A 1 121 ? 1.120 7.546 14.934 1.00 55.59 121 THR A O 1
ATOM 993 N N . LEU A 1 122 ? 0.132 7.126 16.913 1.00 53.56 122 LEU A N 1
ATOM 994 C CA . LEU A 1 122 ? -0.606 8.394 17.035 1.00 53.56 122 LEU A CA 1
ATOM 995 C C . LEU A 1 122 ? 0.272 9.642 16.842 1.00 53.56 122 LEU A C 1
ATOM 997 O O . LEU A 1 122 ? -0.209 10.674 16.393 1.00 53.56 122 LEU A O 1
ATOM 1001 N N . ILE A 1 123 ? 1.572 9.553 17.134 1.00 52.66 123 ILE A N 1
ATOM 1002 C CA . ILE A 1 123 ? 2.526 10.662 16.989 1.00 52.66 123 ILE A CA 1
ATOM 1003 C C . ILE A 1 123 ? 2.607 11.160 15.533 1.00 52.66 123 ILE A C 1
ATOM 1005 O O . ILE A 1 123 ? 2.795 12.356 15.317 1.00 52.66 123 ILE A O 1
ATOM 1009 N N . ALA A 1 124 ? 2.401 10.295 14.531 1.00 52.47 124 ALA A N 1
ATOM 1010 C CA . ALA A 1 124 ? 2.332 10.718 13.130 1.00 52.47 124 ALA A CA 1
ATOM 1011 C C . ALA A 1 124 ? 1.108 11.611 12.832 1.00 52.47 124 ALA A C 1
ATOM 1013 O O . ALA A 1 124 ? 1.175 12.452 11.939 1.00 52.47 124 ALA A O 1
ATOM 1014 N N . TRP A 1 125 ? 0.024 11.466 13.602 1.00 46.59 125 TRP A N 1
ATOM 1015 C CA . TRP A 1 125 ? -1.233 12.212 13.458 1.00 46.59 125 TRP A CA 1
ATOM 1016 C C . TRP A 1 125 ? -1.261 13.510 14.276 1.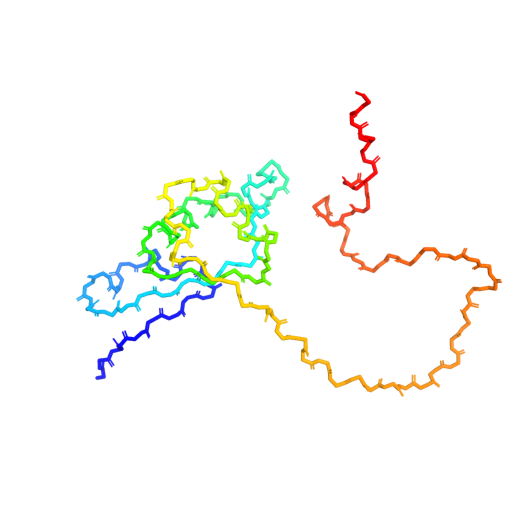00 46.59 125 TRP A C 1
ATOM 1018 O O . TRP A 1 125 ? -2.051 14.400 13.984 1.00 46.59 125 TRP A O 1
ATOM 1028 N N . CYS A 1 126 ? -0.381 13.646 15.272 1.00 48.31 126 CYS A N 1
ATOM 1029 C CA . CYS A 1 126 ? -0.285 14.828 16.133 1.00 48.31 126 CYS A CA 1
ATOM 1030 C C . CYS A 1 126 ? 0.715 15.887 15.638 1.00 48.31 126 CYS A C 1
ATOM 1032 O O . CYS A 1 126 ? 1.011 16.826 16.380 1.00 48.31 126 CYS A O 1
ATOM 1034 N N . LYS A 1 127 ? 1.263 15.774 14.416 1.00 40.53 127 LYS A N 1
ATOM 1035 C CA . LYS A 1 127 ? 2.008 16.901 13.835 1.00 40.53 127 LYS A CA 1
ATOM 1036 C C . LYS A 1 127 ? 1.018 18.051 13.589 1.00 40.53 127 LYS A C 1
ATOM 1038 O O . LYS A 1 127 ? -0.006 17.810 12.952 1.00 40.53 127 LYS A O 1
ATOM 1043 N N . PRO A 1 128 ? 1.282 19.266 14.102 1.00 40.12 128 PRO A N 1
ATOM 1044 C CA . PRO A 1 128 ? 0.368 20.389 13.938 1.00 40.12 128 PRO A CA 1
ATOM 1045 C C . PRO A 1 128 ? 0.141 20.657 12.448 1.00 40.12 128 PRO A C 1
ATOM 1047 O O . PRO A 1 128 ? 1.086 20.610 11.655 1.00 40.12 128 PRO A O 1
ATOM 1050 N N . LEU A 1 129 ? -1.116 20.913 12.075 1.00 38.75 129 LEU A N 1
ATOM 1051 C CA . LEU A 1 129 ? -1.450 21.424 10.749 1.00 38.75 129 LEU A CA 1
ATOM 1052 C C . LEU A 1 129 ? -0.642 22.712 10.512 1.00 38.75 129 LEU A C 1
ATOM 1054 O O . LEU A 1 129 ? -0.532 23.516 11.444 1.00 38.75 129 LEU A O 1
ATOM 1058 N N . PRO A 1 130 ? -0.055 22.915 9.319 1.00 44.28 130 PRO A N 1
ATOM 1059 C CA . PRO A 1 130 ? 0.541 24.201 8.988 1.00 44.28 130 PRO A CA 1
ATOM 1060 C C . PRO A 1 130 ? -0.552 25.273 9.094 1.00 44.28 130 PRO A C 1
ATOM 1062 O O . PRO A 1 130 ? -1.630 25.113 8.518 1.00 44.28 130 PRO A O 1
ATOM 1065 N N . GLY A 1 131 ? -0.284 26.288 9.919 1.00 44.19 131 GLY A N 1
ATOM 1066 C CA . GLY A 1 131 ? -1.137 27.466 10.073 1.00 44.19 131 GLY A CA 1
ATOM 1067 C C . GLY A 1 131 ? -1.038 28.427 8.900 1.00 44.19 131 GLY A C 1
ATOM 1068 O O . GLY A 1 131 ? -0.122 28.256 8.062 1.00 44.19 131 GLY A O 1
#

Nearest PDB structures (foldseek):
  6tvp-assembly1_B  TM=7.226E-01  e=4.907E-04  Mycolicibacterium smegmatis MC2 155
  6tvp-assembly1_A  TM=7.877E-01  e=1.963E-03  Mycolicibacterium smegmatis MC2 155
  7es0-assembly1_A  TM=4.692E-01  e=2.013E+00  Oryza sativa Japonica Group
  7ttt-assembly1_A  TM=3.622E-01  e=3.646E+00  Homo sapiens

Foldseek 3Di:
DAAAEDEAADLLVQPPPPPVPGPHAYEYEDEACLCVVCVPQDPVVVCVVSNVNSQVPHQAYEYQDPNRLVSSCVSPVVDDSVRYYYDHDDDPDPDPPDPDPDDDDPDDDDDDDWDPRPSIDCVVVPDDDDD

pLDDT: mean 77.68, std 16.33, range [38.75, 97.44]

Secondary structure (DSSP, 8-state):
---SEEEESSGGGTSSTTSTTS--EEEEEE---HHHH-TTT-TTGGGHHHHHHHHHH-SEEEESSHHHHHHHHHH-TTS-GGGEEE-PPP---------------SS---------STTTSGGGT-SPPP-

Sequence (131 aa):
MTTDVFHAVYHRLLTRESFAAKHSSTVLTVHDMIYERYPEVHIYRQEIPWKRQAVLTADWILCVSECTKQDLLTFYPRISPERVEVIYSAAGLQPQVESNSEVVPPHPYFLYVGGRAPTRTLIAWCKPLPG